Protein AF-A0A3M1DZ38-F1 (afdb_monomer)

Foldseek 3Di:
DPDDPDDDPVCVVCVVVVNNVVDDDDPDDDQPPQQQPPDPDRVVSNVVSVVVVVVVVVCVVVVVVVVVVVVVVVVD

Sequence (76 aa):
PLASPHPDGLERVAEDLGFIERAQEPFYEVIPDYVFPGISNEALATIAAGVVGTLIVYGVAVGLAALFRRRERAAA

Mean predicted aligned error: 5.82 Å

Structure (mmCIF, N/CA/C/O backbone):
data_AF-A0A3M1DZ38-F1
#
_entry.id   AF-A0A3M1DZ38-F1
#
loop_
_atom_site.group_PDB
_atom_site.id
_atom_site.type_symbol
_atom_site.label_atom_id
_atom_site.label_alt_id
_atom_site.label_comp_id
_atom_site.label_asym_id
_atom_site.label_entity_id
_atom_site.label_seq_id
_atom_site.pdbx_PDB_ins_code
_atom_site.Cartn_x
_atom_site.Cartn_y
_atom_site.Cartn_z
_atom_site.occupancy
_atom_site.B_iso_or_equiv
_atom_site.auth_seq_id
_atom_site.auth_comp_id
_atom_site.auth_asym_id
_atom_site.auth_atom_id
_atom_site.pdbx_PDB_model_num
ATOM 1 N N . PRO A 1 1 ? 13.496 -3.497 -5.357 1.00 58.34 1 PRO A N 1
ATOM 2 C CA . PRO A 1 1 ? 14.649 -4.202 -4.732 1.00 58.34 1 PRO A CA 1
ATOM 3 C C . PRO A 1 1 ? 14.333 -5.307 -3.688 1.00 58.34 1 PRO A C 1
ATOM 5 O O . PRO A 1 1 ? 15.219 -6.113 -3.425 1.00 58.34 1 PRO A O 1
ATOM 8 N N . LEU A 1 2 ? 13.136 -5.355 -3.076 1.00 74.00 2 LEU A N 1
ATOM 9 C CA . LEU A 1 2 ? 12.752 -6.418 -2.119 1.00 74.00 2 LEU A CA 1
ATOM 10 C C . LEU A 1 2 ? 11.781 -7.462 -2.702 1.00 74.00 2 LEU A C 1
ATOM 12 O O . LEU A 1 2 ? 11.713 -8.579 -2.195 1.00 74.00 2 LEU A O 1
ATOM 16 N N . ALA A 1 3 ? 11.036 -7.105 -3.751 1.00 76.25 3 ALA A N 1
ATOM 17 C CA . ALA A 1 3 ? 10.186 -8.031 -4.493 1.00 76.25 3 ALA A CA 1
ATOM 18 C C . ALA A 1 3 ? 11.015 -8.876 -5.477 1.00 76.25 3 ALA A C 1
ATOM 20 O O . ALA A 1 3 ? 12.078 -8.448 -5.936 1.00 76.25 3 ALA A O 1
ATOM 21 N N . SER A 1 4 ? 10.522 -10.076 -5.790 1.00 83.50 4 SER A N 1
ATOM 22 C CA . SER A 1 4 ? 11.107 -10.937 -6.825 1.00 83.50 4 SER A CA 1
ATOM 23 C C . SER A 1 4 ? 11.036 -10.249 -8.196 1.00 83.50 4 SER A C 1
ATOM 25 O O . SER A 1 4 ? 10.014 -9.638 -8.489 1.00 83.50 4 SER A O 1
ATOM 27 N N . PRO A 1 5 ? 12.066 -10.380 -9.053 1.00 85.06 5 PRO A N 1
ATOM 28 C CA . PRO A 1 5 ? 12.033 -9.872 -10.427 1.00 85.06 5 PRO A CA 1
ATOM 29 C C . PRO A 1 5 ? 11.327 -10.818 -11.418 1.00 85.06 5 PRO A C 1
ATOM 31 O O . PRO A 1 5 ? 11.309 -10.545 -12.612 1.00 85.06 5 PRO A O 1
ATOM 34 N N . HIS A 1 6 ? 10.840 -11.972 -10.957 1.00 89.81 6 HIS A N 1
ATOM 35 C CA . HIS A 1 6 ? 10.171 -12.967 -11.801 1.00 89.81 6 HIS A CA 1
ATOM 36 C C . HIS A 1 6 ? 8.672 -12.675 -11.892 1.00 89.81 6 HIS A C 1
ATOM 38 O O . HIS A 1 6 ? 8.130 -12.187 -10.895 1.00 89.81 6 HIS A O 1
ATOM 44 N N . PRO A 1 7 ? 8.012 -13.047 -13.009 1.00 91.88 7 PRO A N 1
ATOM 45 C CA . PRO A 1 7 ? 6.578 -12.846 -13.160 1.00 91.88 7 PRO A CA 1
ATOM 46 C C . PRO A 1 7 ? 5.831 -13.559 -12.042 1.00 91.88 7 PRO A C 1
ATOM 48 O O . PRO A 1 7 ? 6.196 -14.675 -11.637 1.00 91.88 7 PRO A O 1
ATOM 51 N N . ASP A 1 8 ? 4.790 -12.908 -11.539 1.00 91.81 8 ASP A N 1
ATOM 52 C CA . ASP A 1 8 ? 3.914 -13.533 -10.562 1.00 91.81 8 ASP A CA 1
ATOM 53 C C . ASP A 1 8 ? 3.058 -14.644 -11.203 1.00 91.81 8 ASP A C 1
ATOM 55 O O . ASP A 1 8 ? 3.141 -14.936 -12.398 1.00 91.81 8 ASP A O 1
ATOM 59 N N . GLY A 1 9 ? 2.252 -15.336 -10.395 1.00 94.31 9 GLY A N 1
ATOM 60 C CA . GLY A 1 9 ? 1.444 -16.451 -10.892 1.00 94.31 9 GLY A CA 1
ATOM 61 C C . GLY A 1 9 ? 0.391 -16.043 -11.928 1.00 94.31 9 GLY A C 1
ATOM 62 O O . GLY A 1 9 ? 0.083 -16.836 -12.814 1.00 94.31 9 GLY A O 1
ATOM 63 N N . LEU A 1 10 ? -0.162 -14.834 -11.829 1.00 93.88 10 LEU A N 1
ATOM 64 C CA . LEU A 1 10 ? -1.150 -14.324 -12.777 1.00 93.88 10 LEU A CA 1
ATOM 65 C C . LEU A 1 10 ? -0.469 -13.870 -14.067 1.00 93.88 10 LEU A C 1
ATOM 67 O O . LEU A 1 10 ? -0.928 -14.238 -15.148 1.00 93.88 10 LEU A O 1
ATOM 71 N N . GLU A 1 1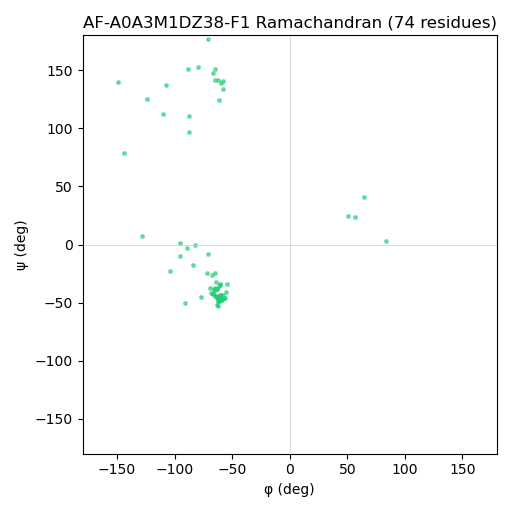1 ? 0.641 -13.141 -13.952 1.00 94.00 11 GLU A N 1
ATOM 72 C CA . GLU A 1 11 ? 1.453 -12.723 -15.094 1.00 94.00 11 GLU A CA 1
ATOM 73 C C . GLU A 1 11 ? 1.975 -13.929 -15.868 1.00 94.00 11 GLU A C 1
ATOM 75 O O . GLU A 1 11 ? 1.774 -14.007 -17.075 1.00 94.00 11 GLU A O 1
ATOM 80 N N . ARG A 1 12 ? 2.542 -14.930 -15.181 1.00 96.25 12 ARG A N 1
ATOM 81 C CA . ARG A 1 12 ? 3.037 -16.149 -15.831 1.00 96.25 12 ARG A CA 1
ATOM 82 C C . ARG A 1 12 ? 1.941 -16.859 -16.622 1.00 96.25 12 ARG A C 1
ATOM 84 O O . ARG A 1 12 ? 2.165 -17.260 -17.758 1.00 96.25 12 ARG A O 1
ATOM 91 N N . VAL A 1 13 ? 0.753 -17.016 -16.040 1.00 96.50 13 VAL A N 1
ATOM 92 C CA . VAL A 1 13 ? -0.378 -17.646 -16.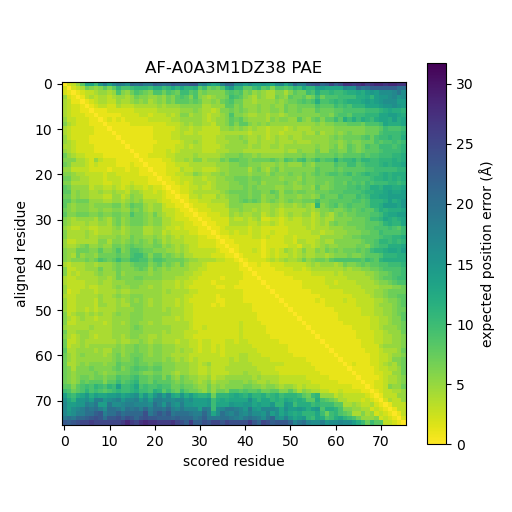739 1.00 96.50 13 VAL A CA 1
ATOM 93 C C . VAL A 1 13 ? -0.802 -16.816 -17.953 1.00 96.50 13 VAL A C 1
ATOM 95 O O . VAL A 1 13 ? -1.135 -17.383 -18.994 1.00 96.50 13 VAL A O 1
ATOM 98 N N . ALA A 1 14 ? -0.786 -15.488 -17.842 1.00 96.62 14 ALA A N 1
ATOM 99 C CA . ALA A 1 14 ? -1.131 -14.591 -18.937 1.00 96.62 14 ALA A CA 1
ATOM 100 C C . ALA A 1 14 ? -0.092 -14.602 -20.070 1.00 96.62 14 ALA A C 1
ATOM 102 O O . ALA A 1 14 ? -0.480 -14.563 -21.240 1.00 96.62 14 ALA A O 1
ATOM 103 N N . GLU A 1 15 ? 1.197 -14.700 -19.745 1.00 96.25 15 GLU A N 1
ATOM 104 C CA . GLU A 1 15 ? 2.284 -14.908 -20.707 1.00 96.25 15 GLU A CA 1
ATOM 105 C C . GLU A 1 15 ? 2.135 -16.262 -21.416 1.00 96.25 15 GLU A C 1
ATOM 107 O O . GLU A 1 15 ? 2.080 -16.309 -22.645 1.00 96.25 15 GLU A O 1
ATOM 112 N N . ASP A 1 16 ? 1.985 -17.353 -20.655 1.00 97.19 16 ASP A N 1
ATOM 113 C CA . ASP A 1 16 ? 1.885 -18.720 -21.186 1.00 97.19 16 ASP A CA 1
ATOM 114 C C . ASP A 1 16 ? 0.675 -18.892 -22.126 1.00 97.19 16 ASP A C 1
ATOM 116 O O . ASP A 1 16 ? 0.728 -19.644 -23.102 1.00 97.19 16 ASP A O 1
ATOM 120 N N . LEU A 1 17 ? -0.426 -18.187 -21.845 1.00 97.38 17 LEU A N 1
ATOM 121 C CA . LEU A 1 17 ? -1.659 -18.219 -22.636 1.00 97.38 17 LEU A CA 1
ATOM 122 C C . LEU A 1 17 ? -1.759 -17.087 -23.678 1.00 97.38 17 LEU A C 1
ATOM 124 O O . LEU A 1 17 ? -2.766 -17.005 -24.387 1.00 97.38 17 LEU A O 1
ATOM 128 N N . GLY A 1 18 ? -0.742 -16.225 -23.794 1.00 96.94 18 GLY A N 1
ATOM 129 C CA . GLY A 1 18 ? -0.657 -15.175 -24.816 1.00 96.94 18 GLY A CA 1
ATOM 130 C C . GLY A 1 18 ? -1.740 -14.097 -24.705 1.00 96.94 18 GLY A C 1
ATOM 131 O O . GLY A 1 18 ? -2.354 -13.715 -25.707 1.00 96.94 18 GLY A O 1
ATOM 132 N N . PHE A 1 19 ? -2.058 -13.661 -23.483 1.00 96.75 19 PHE A N 1
ATOM 133 C CA . PHE A 1 19 ? -3.016 -12.576 -23.248 1.00 96.75 19 PHE A CA 1
ATOM 134 C C . PHE A 1 19 ? -2.514 -11.456 -22.341 1.00 96.75 19 PHE A C 1
ATOM 136 O O . PHE A 1 19 ? -3.310 -10.572 -22.016 1.00 96.75 19 PHE A O 1
ATOM 143 N N . ILE A 1 20 ? -1.238 -11.463 -21.955 1.00 95.88 20 ILE A N 1
ATOM 144 C CA . ILE A 1 20 ? -0.655 -10.433 -21.086 1.00 95.88 20 ILE A CA 1
ATOM 145 C C . ILE A 1 20 ? -0.864 -9.015 -21.650 1.00 95.88 20 ILE A C 1
ATOM 147 O O . ILE A 1 20 ? -1.181 -8.093 -20.905 1.00 95.88 20 ILE A O 1
ATOM 151 N N . GLU A 1 21 ? -0.857 -8.847 -22.975 1.00 95.25 21 GLU A N 1
ATOM 152 C CA . GLU A 1 21 ? -1.058 -7.561 -23.660 1.00 95.25 21 GLU A CA 1
ATOM 153 C C . GLU A 1 2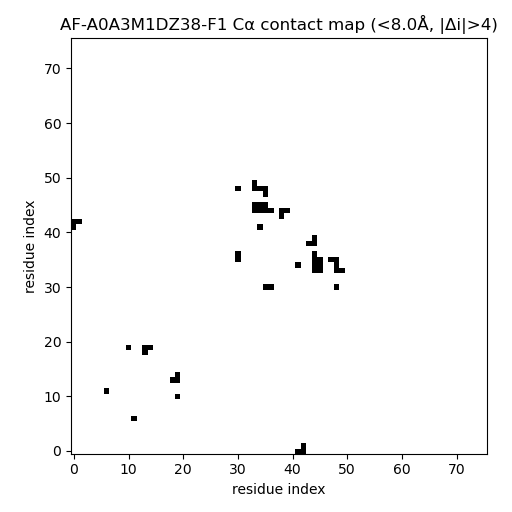1 ? -2.502 -7.036 -23.590 1.00 95.25 21 GLU A C 1
ATOM 155 O O . GLU A 1 21 ? -2.775 -5.913 -24.010 1.00 95.25 21 GLU A O 1
ATOM 160 N N . ARG A 1 22 ? -3.453 -7.838 -23.090 1.00 95.06 22 ARG A N 1
ATOM 161 C CA . ARG A 1 22 ? -4.840 -7.403 -22.852 1.00 95.06 22 ARG A CA 1
ATOM 162 C C . ARG A 1 22 ? -5.043 -6.803 -21.460 1.00 95.06 22 ARG A C 1
ATOM 164 O O . ARG A 1 22 ? -6.167 -6.394 -21.157 1.00 95.06 22 ARG A O 1
ATOM 171 N N . ALA A 1 23 ? -4.010 -6.787 -20.613 1.00 92.12 23 ALA A N 1
ATOM 172 C CA . ALA A 1 23 ? -4.065 -6.127 -19.317 1.00 92.12 23 ALA A CA 1
ATOM 173 C C . ALA A 1 23 ? -4.398 -4.639 -19.502 1.00 92.12 23 ALA A C 1
ATOM 175 O O . ALA A 1 23 ? -3.853 -3.966 -20.374 1.00 92.12 23 ALA A O 1
ATOM 176 N N . GLN A 1 24 ? -5.336 -4.141 -18.700 1.00 91.88 24 GLN A N 1
ATOM 177 C CA . GLN A 1 24 ? -5.708 -2.731 -18.688 1.00 91.88 24 GLN A CA 1
ATOM 178 C C . GLN A 1 24 ? -5.173 -2.098 -17.414 1.00 91.88 24 GLN A C 1
ATOM 180 O O . GLN A 1 24 ? -5.297 -2.682 -16.335 1.00 91.88 24 GLN A O 1
ATOM 185 N N . GLU A 1 25 ? -4.618 -0.899 -17.547 1.00 88.94 25 GLU A N 1
ATOM 186 C CA . GLU A 1 25 ? -4.191 -0.116 -16.396 1.00 88.94 25 GLU A CA 1
ATOM 187 C C . GLU A 1 25 ? -5.401 0.327 -15.556 1.00 88.94 25 GLU A C 1
ATOM 189 O O . GLU A 1 25 ? -6.502 0.549 -16.085 1.00 88.94 25 GLU A O 1
ATOM 194 N N . PRO A 1 26 ? -5.234 0.440 -14.231 1.00 89.69 26 PRO A N 1
ATOM 195 C CA . PRO A 1 26 ? -6.275 0.962 -13.364 1.00 89.69 26 PRO A CA 1
ATOM 196 C C . PRO A 1 26 ? -6.571 2.436 -13.682 1.00 89.69 26 PRO A C 1
ATOM 198 O O . PRO A 1 26 ? -5.703 3.207 -14.073 1.00 89.69 26 PRO A O 1
ATOM 201 N N . PHE A 1 27 ? -7.811 2.871 -13.438 1.00 93.81 27 PHE A N 1
ATOM 202 C CA . PHE A 1 27 ? -8.205 4.273 -13.650 1.00 93.81 27 PHE A CA 1
ATOM 203 C C . PHE A 1 27 ? -7.477 5.259 -12.715 1.00 93.81 27 PHE A C 1
ATOM 205 O O . PHE A 1 27 ? -7.387 6.449 -13.012 1.00 93.81 27 PHE A O 1
ATOM 212 N N . TYR A 1 28 ? -7.003 4.785 -11.560 1.00 91.81 28 TYR A N 1
ATOM 213 C CA . TYR A 1 28 ? -6.285 5.600 -10.589 1.00 91.81 28 TYR A CA 1
ATOM 214 C C . TYR A 1 28 ? -5.255 4.770 -9.827 1.00 91.81 28 TYR A C 1
ATOM 216 O O . TYR A 1 28 ? -5.550 3.658 -9.386 1.00 91.81 28 TYR A O 1
ATOM 224 N N . GLU A 1 29 ? -4.085 5.360 -9.597 1.00 89.50 29 GLU A N 1
ATOM 225 C CA . GLU A 1 29 ? -2.972 4.757 -8.871 1.00 89.50 29 GLU A CA 1
ATOM 226 C C . GLU A 1 29 ? -2.573 5.653 -7.700 1.00 89.50 29 GLU A C 1
ATOM 228 O O . GLU A 1 29 ? -2.304 6.841 -7.870 1.00 89.50 29 GLU A O 1
ATOM 233 N N . VAL A 1 30 ? -2.557 5.095 -6.487 1.00 87.31 30 VAL A N 1
ATOM 234 C CA . VAL A 1 30 ? -2.204 5.856 -5.275 1.00 87.31 30 VAL A CA 1
ATOM 235 C C . VAL A 1 30 ? -0.702 5.753 -5.005 1.00 87.31 30 VAL A C 1
ATOM 237 O O . VAL A 1 30 ? -0.037 6.759 -4.773 1.00 87.31 30 VAL A O 1
ATOM 240 N N . ILE A 1 31 ? -0.180 4.523 -5.008 1.00 89.94 31 ILE A N 1
ATOM 241 C CA . ILE A 1 31 ? 1.242 4.201 -4.843 1.00 89.94 31 ILE A CA 1
ATOM 242 C C . ILE A 1 31 ? 1.535 2.994 -5.751 1.00 89.94 31 ILE A C 1
ATOM 244 O O . ILE A 1 31 ? 1.524 1.859 -5.258 1.00 89.94 31 ILE A O 1
ATOM 248 N N . PRO A 1 32 ? 1.698 3.205 -7.070 1.00 88.88 32 PRO A N 1
ATOM 249 C CA . PRO A 1 32 ? 1.957 2.111 -8.001 1.00 88.88 32 PRO A CA 1
ATOM 250 C C . PRO A 1 32 ? 3.243 1.383 -7.611 1.00 88.88 32 PRO A C 1
ATOM 252 O O . PRO A 1 32 ? 4.200 2.002 -7.139 1.00 88.88 32 PRO A O 1
ATOM 255 N N . ASP A 1 33 ? 3.215 0.055 -7.708 1.00 86.06 33 ASP A N 1
ATOM 256 C CA . ASP A 1 33 ? 4.329 -0.844 -7.375 1.00 86.06 33 ASP A CA 1
ATOM 257 C C . ASP A 1 33 ? 4.964 -0.618 -5.992 1.00 86.06 33 ASP A C 1
ATOM 259 O O . ASP A 1 33 ? 6.129 -0.943 -5.751 1.00 86.06 33 ASP A O 1
ATOM 263 N N . TYR A 1 34 ? 4.203 -0.044 -5.053 1.00 87.94 34 TYR A N 1
ATOM 264 C CA . TYR A 1 34 ? 4.693 0.371 -3.737 1.00 87.94 34 TYR A CA 1
ATOM 265 C C . TYR A 1 34 ? 5.875 1.358 -3.796 1.00 87.94 34 TYR A C 1
ATOM 267 O O . TYR A 1 34 ? 6.633 1.482 -2.832 1.00 87.94 34 TYR A O 1
ATOM 275 N N . VAL A 1 35 ? 6.037 2.100 -4.893 1.00 90.62 35 VAL A N 1
ATOM 276 C CA . VAL A 1 35 ? 7.063 3.137 -5.028 1.00 90.62 35 VAL A CA 1
ATOM 2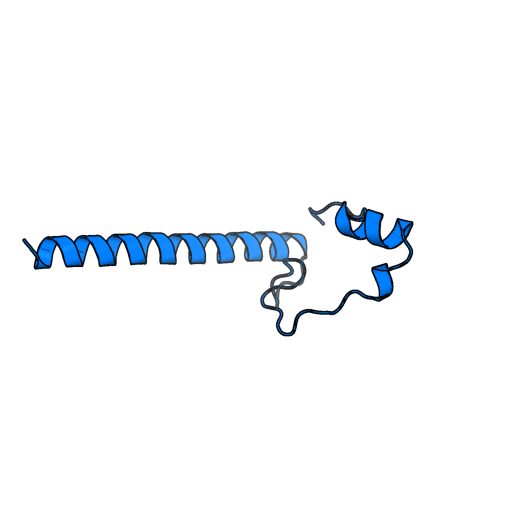77 C C . VAL A 1 35 ? 6.509 4.452 -4.493 1.00 90.62 35 VAL A C 1
ATOM 279 O O . VAL A 1 35 ? 5.791 5.185 -5.171 1.00 90.62 35 VAL A O 1
ATOM 282 N N . PHE A 1 36 ? 6.826 4.754 -3.233 1.00 91.94 36 PHE A N 1
ATOM 283 C CA . PHE A 1 36 ? 6.383 5.995 -2.607 1.00 91.94 36 PHE A CA 1
ATOM 284 C C . PHE A 1 36 ? 6.932 7.228 -3.354 1.00 91.94 36 PHE A C 1
ATOM 286 O O . PHE A 1 36 ? 8.154 7.364 -3.497 1.00 91.94 36 PHE A O 1
ATOM 293 N N . PRO A 1 37 ? 6.063 8.148 -3.810 1.00 89.94 37 PRO A N 1
ATOM 294 C CA . PRO A 1 37 ? 6.483 9.276 -4.628 1.00 89.94 37 PRO A CA 1
ATOM 295 C C . PRO A 1 37 ? 7.402 10.224 -3.848 1.00 89.94 37 PRO A C 1
ATOM 297 O O . PRO A 1 37 ? 7.199 10.492 -2.664 1.00 89.94 37 PRO A O 1
ATOM 300 N N . GLY A 1 38 ? 8.419 10.757 -4.528 1.00 90.44 38 GLY A N 1
ATOM 301 C CA . GLY A 1 38 ? 9.383 11.695 -3.939 1.00 90.44 38 GLY A CA 1
ATOM 302 C C . GLY A 1 38 ? 10.542 11.047 -3.171 1.00 90.44 38 GLY A C 1
ATOM 303 O O . GLY A 1 38 ? 11.383 11.772 -2.642 1.00 90.44 38 GLY A O 1
ATOM 304 N N . ILE A 1 39 ? 10.634 9.712 -3.132 1.00 92.81 39 ILE A N 1
ATOM 305 C CA . ILE A 1 39 ? 11.772 8.985 -2.552 1.00 92.81 39 ILE A CA 1
ATOM 306 C C . ILE A 1 39 ? 12.568 8.310 -3.672 1.00 92.81 39 ILE A C 1
ATOM 308 O O . ILE A 1 39 ? 12.100 7.361 -4.289 1.00 92.81 39 ILE A O 1
ATOM 312 N N . SER A 1 40 ? 13.801 8.767 -3.914 1.00 91.81 40 SER A N 1
ATOM 313 C CA . SER A 1 40 ? 14.646 8.231 -4.996 1.00 91.81 40 SER A CA 1
ATOM 314 C C . SER A 1 40 ? 15.184 6.823 -4.724 1.00 91.81 40 SER A C 1
ATOM 316 O O . SER A 1 40 ? 15.546 6.108 -5.651 1.00 91.81 40 SER A O 1
ATOM 318 N N . ASN A 1 41 ? 15.302 6.430 -3.453 1.00 93.00 41 ASN A N 1
ATOM 319 C CA . ASN A 1 41 ? 15.760 5.095 -3.084 1.00 93.00 41 ASN A CA 1
ATOM 320 C C . ASN A 1 41 ? 14.566 4.137 -3.044 1.00 93.00 41 ASN A C 1
ATOM 322 O O . ASN A 1 41 ? 13.750 4.220 -2.129 1.00 93.00 41 ASN A O 1
ATOM 326 N N . GLU A 1 42 ? 14.503 3.202 -3.990 1.00 89.75 42 GLU A N 1
ATOM 327 C CA . GLU A 1 42 ? 13.390 2.253 -4.106 1.00 89.75 42 GLU A CA 1
ATOM 328 C C . GLU A 1 42 ? 13.122 1.451 -2.827 1.00 89.75 42 GLU A C 1
ATOM 330 O O . GLU A 1 42 ? 11.971 1.244 -2.463 1.00 89.75 42 GLU A O 1
ATOM 335 N N . ALA A 1 43 ? 14.162 0.999 -2.116 1.00 91.62 43 ALA A N 1
ATOM 336 C CA . ALA A 1 43 ? 13.973 0.193 -0.910 1.00 91.62 43 ALA A CA 1
ATOM 337 C C . ALA A 1 43 ? 13.319 1.020 0.202 1.00 91.62 43 ALA A C 1
ATOM 339 O O . ALA A 1 43 ? 12.386 0.558 0.860 1.00 91.62 43 ALA A O 1
ATOM 340 N N . LEU A 1 44 ? 13.775 2.264 0.376 1.00 93.50 44 LEU A N 1
ATOM 341 C CA . LEU A 1 44 ? 13.150 3.206 1.301 1.00 93.50 44 LEU A CA 1
ATOM 342 C C . LEU A 1 44 ? 11.732 3.573 0.854 1.00 93.50 44 LEU A C 1
ATOM 344 O O . LEU A 1 44 ? 10.855 3.683 1.706 1.00 93.50 44 LEU A O 1
ATOM 348 N N . ALA A 1 45 ? 11.494 3.713 -0.451 1.00 93.75 45 ALA A N 1
ATOM 349 C CA . ALA A 1 45 ? 10.177 3.999 -1.007 1.00 93.75 45 ALA A CA 1
ATOM 350 C C . ALA A 1 45 ? 9.177 2.871 -0.688 1.00 93.75 45 ALA A C 1
ATOM 352 O O . ALA A 1 45 ? 8.111 3.143 -0.137 1.00 93.75 45 ALA A O 1
ATOM 353 N N . THR A 1 46 ? 9.551 1.607 -0.915 1.00 93.00 46 THR A N 1
ATOM 354 C CA . THR A 1 46 ? 8.725 0.433 -0.577 1.00 93.00 46 THR A CA 1
ATOM 355 C C . THR A 1 46 ? 8.424 0.346 0.917 1.00 93.00 46 THR A C 1
ATOM 357 O O . THR A 1 46 ? 7.277 0.131 1.314 1.00 93.00 46 THR A O 1
ATOM 360 N N . ILE A 1 47 ? 9.434 0.546 1.769 1.00 93.62 47 ILE A N 1
ATOM 361 C CA . ILE A 1 47 ? 9.242 0.524 3.226 1.00 93.62 47 ILE A CA 1
ATOM 362 C C . ILE A 1 47 ? 8.298 1.654 3.658 1.00 93.62 47 ILE A C 1
ATOM 364 O O . ILE A 1 47 ? 7.374 1.416 4.439 1.00 93.62 47 ILE A O 1
ATOM 368 N N . ALA A 1 48 ? 8.489 2.867 3.134 1.00 95.44 48 ALA A N 1
ATOM 369 C CA . ALA A 1 48 ? 7.637 4.013 3.438 1.00 95.44 48 ALA A CA 1
ATOM 370 C C . ALA A 1 48 ? 6.177 3.761 3.032 1.00 95.44 48 ALA A C 1
ATOM 372 O O . ALA A 1 48 ? 5.278 4.017 3.834 1.00 95.44 48 ALA A O 1
ATOM 373 N N . ALA A 1 49 ? 5.938 3.191 1.846 1.00 94.25 49 ALA A N 1
ATOM 374 C CA . ALA A 1 49 ? 4.601 2.810 1.395 1.00 94.25 49 ALA A CA 1
ATOM 375 C C . ALA A 1 49 ? 3.914 1.847 2.380 1.00 94.25 49 ALA A C 1
ATOM 377 O O . ALA A 1 49 ? 2.768 2.078 2.778 1.00 94.25 49 ALA A O 1
ATOM 378 N N . GLY A 1 50 ? 4.632 0.820 2.848 1.00 93.94 50 GLY A N 1
ATOM 379 C CA . GLY A 1 50 ? 4.120 -0.138 3.832 1.00 93.94 50 GLY A CA 1
ATOM 380 C C . GLY A 1 50 ? 3.802 0.491 5.194 1.00 93.94 50 GLY A C 1
ATOM 381 O O . GLY A 1 50 ? 2.738 0.234 5.766 1.00 93.94 50 GLY A O 1
ATOM 382 N N . VAL A 1 51 ? 4.686 1.355 5.707 1.00 96.88 51 VAL A N 1
ATOM 383 C CA . VAL A 1 51 ? 4.474 2.066 6.982 1.00 96.88 51 VAL A CA 1
ATOM 384 C C . VAL A 1 51 ? 3.252 2.978 6.899 1.00 96.88 51 VAL A C 1
ATOM 386 O O . VAL A 1 51 ? 2.387 2.923 7.775 1.00 96.88 51 VAL A O 1
ATOM 389 N N . VAL A 1 52 ? 3.143 3.782 5.839 1.00 96.38 52 VAL A N 1
ATOM 390 C CA . VAL A 1 52 ? 2.016 4.704 5.643 1.00 96.38 52 VAL A CA 1
ATOM 391 C C . VAL A 1 52 ? 0.697 3.937 5.553 1.00 96.38 52 VAL A C 1
ATOM 393 O O . VAL A 1 52 ? -0.241 4.260 6.283 1.00 96.38 52 VAL A O 1
ATOM 396 N N . GLY A 1 53 ? 0.635 2.878 4.739 1.00 94.44 53 GLY A N 1
ATOM 397 C CA . GLY A 1 53 ? -0.557 2.032 4.632 1.00 94.44 53 GLY A CA 1
ATOM 398 C C . GLY A 1 53 ? -0.965 1.413 5.973 1.00 94.44 53 GLY A C 1
ATOM 399 O O . GLY A 1 53 ? -2.136 1.459 6.353 1.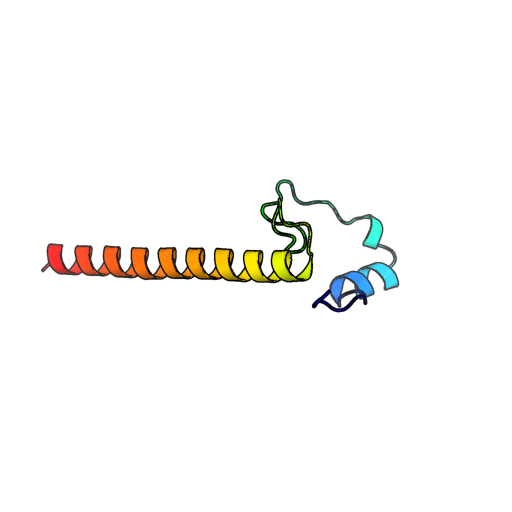00 94.44 53 GLY A O 1
ATOM 400 N N . THR A 1 54 ? 0.008 0.915 6.741 1.00 97.44 54 THR A N 1
ATOM 401 C CA . THR A 1 54 ? -0.232 0.329 8.070 1.00 97.44 54 THR A CA 1
ATOM 402 C C . THR A 1 54 ? -0.821 1.347 9.046 1.00 97.44 54 THR A C 1
ATOM 404 O O . THR A 1 54 ? -1.807 1.055 9.726 1.00 97.44 54 THR A O 1
ATOM 407 N N . LEU A 1 55 ? -0.256 2.557 9.103 1.00 98.38 55 LEU A N 1
ATOM 408 C CA . LEU A 1 55 ? -0.750 3.623 9.977 1.00 98.38 55 LEU A CA 1
ATOM 409 C C . LEU A 1 55 ? -2.172 4.058 9.607 1.00 98.38 55 LEU A C 1
ATOM 411 O O . LEU A 1 55 ? -2.983 4.298 10.503 1.00 98.38 55 LEU A O 1
ATOM 415 N N . ILE A 1 56 ? -2.495 4.114 8.310 1.00 97.56 56 ILE A N 1
ATOM 416 C CA . ILE A 1 56 ? -3.847 4.430 7.832 1.00 97.56 56 ILE A CA 1
ATOM 417 C C . ILE A 1 56 ? -4.841 3.373 8.318 1.00 97.56 56 ILE A C 1
ATOM 419 O O . ILE A 1 56 ? -5.836 3.719 8.959 1.00 97.56 56 ILE A O 1
ATOM 423 N N . VAL A 1 57 ? -4.564 2.089 8.071 1.00 98.00 57 VAL A N 1
ATOM 424 C CA . VAL A 1 57 ? -5.455 0.990 8.483 1.00 98.00 57 VAL A CA 1
ATOM 425 C C . VAL A 1 57 ? -5.636 0.973 10.001 1.00 98.00 57 VAL A C 1
ATOM 427 O O . VAL A 1 57 ? -6.766 0.876 10.486 1.00 98.00 57 VAL A O 1
ATOM 430 N N . TYR A 1 58 ? -4.547 1.129 10.758 1.00 98.50 58 TYR A N 1
ATOM 431 C CA . TYR A 1 58 ? -4.594 1.211 12.216 1.00 98.50 58 TYR A CA 1
ATOM 432 C C . TYR A 1 58 ? -5.463 2.381 12.695 1.00 98.50 58 TYR A C 1
ATOM 434 O O . TYR A 1 58 ? -6.343 2.197 13.539 1.00 98.50 58 TYR A O 1
ATOM 442 N N . GLY A 1 59 ? -5.263 3.574 12.128 1.00 98.44 59 GLY A N 1
ATOM 443 C CA . GLY A 1 59 ? -6.039 4.766 12.460 1.00 98.44 59 GLY A CA 1
ATOM 444 C C . GLY A 1 59 ? -7.534 4.586 12.193 1.00 98.44 59 GLY A C 1
ATOM 445 O O . GLY A 1 59 ? -8.353 4.916 13.052 1.00 98.44 59 GLY A O 1
ATOM 446 N N . VAL A 1 60 ? -7.895 3.996 11.048 1.00 98.50 60 VAL A N 1
ATOM 447 C CA . VAL A 1 60 ? -9.291 3.680 10.705 1.00 98.50 60 VAL A CA 1
ATOM 448 C C . VAL A 1 60 ? -9.882 2.678 11.695 1.00 98.50 60 VAL A C 1
ATOM 450 O O . VAL A 1 60 ? -10.952 2.928 12.248 1.00 98.50 60 VAL A O 1
ATOM 453 N N . ALA A 1 61 ? -9.186 1.575 11.976 1.00 98.38 61 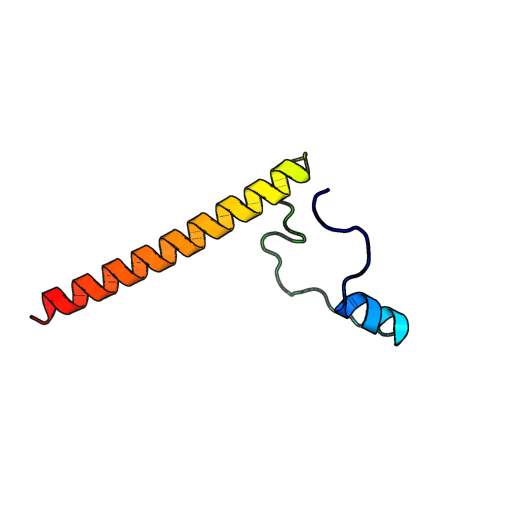ALA A N 1
ATOM 454 C CA . ALA A 1 61 ? -9.673 0.542 12.888 1.00 98.38 61 ALA A CA 1
ATOM 455 C C . ALA A 1 61 ? -9.904 1.085 14.309 1.00 98.38 61 ALA A C 1
ATOM 457 O O . ALA A 1 61 ? -10.976 0.893 14.890 1.00 98.38 61 ALA A O 1
ATOM 458 N N . VAL A 1 62 ? -8.930 1.821 14.858 1.00 98.25 62 VAL A N 1
ATOM 459 C CA . VAL A 1 62 ? -9.043 2.445 16.186 1.00 98.25 62 VAL A CA 1
ATOM 460 C C . VAL A 1 62 ? -10.126 3.523 16.203 1.00 98.25 62 VAL A C 1
ATOM 462 O O . VAL A 1 62 ? -10.893 3.601 17.167 1.00 98.25 62 VAL A O 1
ATOM 465 N N . GLY A 1 63 ? -10.230 4.330 15.144 1.00 97.94 63 GLY A N 1
ATOM 466 C CA . GLY A 1 63 ? -11.260 5.357 14.996 1.00 97.94 63 GLY A CA 1
ATOM 467 C C . GLY A 1 63 ? -12.672 4.772 15.001 1.00 97.94 63 GLY A C 1
ATOM 468 O O . GLY A 1 63 ? -13.529 5.235 15.758 1.00 97.94 63 GLY A O 1
ATOM 469 N N . LEU A 1 64 ? -12.901 3.701 14.237 1.00 98.00 64 LEU A N 1
ATOM 470 C CA . LEU A 1 64 ? -14.173 2.974 14.219 1.00 98.00 64 LEU A CA 1
ATOM 471 C C . LEU A 1 64 ? -14.487 2.352 15.585 1.00 98.00 64 LEU A C 1
ATOM 473 O O . LEU A 1 64 ? -15.584 2.540 16.111 1.00 98.00 64 LEU A O 1
ATOM 477 N N . ALA A 1 65 ? -13.513 1.693 16.218 1.00 97.25 65 ALA A N 1
ATOM 478 C CA . ALA A 1 65 ? -13.684 1.124 17.555 1.00 97.25 65 ALA A CA 1
ATOM 479 C C . ALA A 1 65 ? -13.998 2.197 18.617 1.00 97.25 65 ALA A C 1
ATOM 481 O O . ALA A 1 65 ? -14.768 1.966 19.552 1.00 97.25 65 ALA A O 1
ATOM 482 N N . ALA A 1 66 ? -13.413 3.392 18.509 1.00 96.50 66 ALA A N 1
ATOM 483 C CA . ALA A 1 66 ? -13.739 4.516 19.382 1.00 96.50 66 ALA A CA 1
ATOM 484 C C . ALA A 1 66 ? -15.159 5.049 19.126 1.00 96.50 66 ALA A C 1
ATOM 486 O O . ALA A 1 66 ? -15.885 5.323 20.085 1.00 96.50 66 ALA A O 1
ATOM 487 N N . LEU A 1 67 ? -15.571 5.161 17.860 1.00 96.50 67 LEU A N 1
ATOM 488 C CA . LEU A 1 67 ? -16.909 5.613 17.481 1.00 96.50 67 LEU A CA 1
ATOM 489 C C . LEU A 1 67 ? -17.999 4.658 17.988 1.00 96.50 67 LEU A C 1
ATOM 491 O O . LEU A 1 67 ? -18.982 5.113 18.573 1.00 96.50 67 LEU A O 1
ATOM 495 N N . PHE A 1 68 ? -17.814 3.346 17.825 1.00 95.62 68 PHE A N 1
ATOM 496 C CA . PHE A 1 68 ? -18.786 2.352 18.288 1.00 95.62 68 PHE A CA 1
ATOM 497 C C . PHE A 1 68 ? -18.928 2.345 19.813 1.00 95.62 68 PHE A C 1
ATOM 499 O O . PHE A 1 68 ? -20.047 2.440 20.315 1.00 95.62 68 PHE A O 1
ATOM 506 N N . ARG A 1 69 ? -17.816 2.402 20.558 1.00 92.12 69 ARG A N 1
ATOM 507 C CA . ARG A 1 69 ? -17.855 2.507 22.030 1.00 92.12 69 ARG A CA 1
ATOM 508 C C . ARG A 1 69 ? -18.5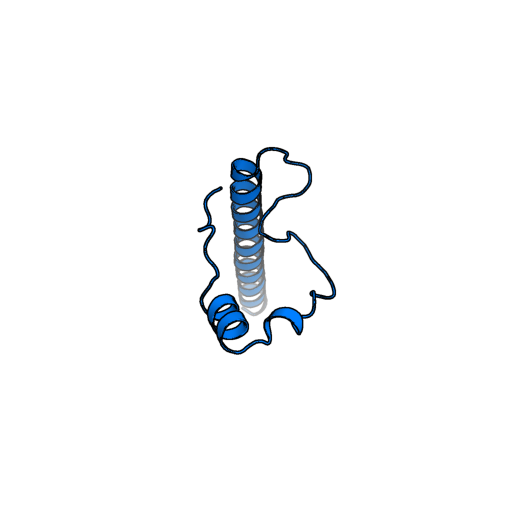58 3.772 22.528 1.00 92.12 69 ARG A C 1
ATOM 510 O O . ARG A 1 69 ? -19.205 3.749 23.572 1.00 92.12 69 ARG A O 1
ATOM 517 N N . ARG A 1 70 ? -18.428 4.897 21.814 1.00 86.81 70 ARG A N 1
ATOM 518 C CA . ARG A 1 70 ? -19.138 6.142 22.163 1.00 86.81 70 ARG A CA 1
ATOM 519 C C . ARG A 1 70 ? -20.651 6.003 22.000 1.00 86.81 70 ARG A C 1
ATOM 521 O O . ARG A 1 70 ? -21.381 6.529 22.831 1.00 86.81 70 ARG A O 1
ATOM 528 N N . ARG A 1 71 ? -21.113 5.293 20.966 1.00 83.38 71 ARG A N 1
ATOM 529 C CA . ARG A 1 71 ? -22.546 5.053 20.731 1.00 83.38 71 ARG A CA 1
ATOM 530 C C . ARG A 1 71 ? -23.165 4.166 21.805 1.00 83.38 71 ARG A C 1
ATOM 532 O O . ARG A 1 71 ? -24.242 4.493 22.280 1.00 83.38 71 ARG A O 1
ATOM 539 N N . GLU A 1 72 ? -22.478 3.102 22.217 1.00 80.31 72 GLU A N 1
ATOM 540 C CA . GLU A 1 72 ? -22.949 2.216 23.294 1.00 80.31 72 GLU A CA 1
ATOM 541 C C . GLU A 1 72 ? -23.116 2.967 24.618 1.00 80.31 72 GLU A C 1
ATOM 543 O O . GLU A 1 72 ? -24.146 2.847 25.268 1.00 80.31 72 GLU A O 1
ATOM 548 N N . ARG A 1 73 ? -22.143 3.812 24.984 1.00 75.19 73 ARG A N 1
ATOM 549 C CA . ARG A 1 73 ? -22.220 4.636 26.203 1.00 75.19 73 ARG A CA 1
ATOM 550 C C . ARG A 1 73 ? -23.296 5.718 26.161 1.00 75.19 73 ARG A C 1
ATOM 552 O O . ARG A 1 73 ? -23.717 6.157 27.216 1.00 75.19 73 ARG A O 1
ATOM 559 N N . ALA A 1 74 ? -23.672 6.194 24.977 1.00 73.12 74 ALA A N 1
ATOM 560 C CA . ALA A 1 74 ? -24.738 7.183 24.818 1.00 73.12 74 ALA A CA 1
ATOM 561 C C . ALA A 1 74 ? -26.139 6.547 24.784 1.00 73.12 74 ALA A C 1
ATOM 563 O O . ALA A 1 74 ? -27.128 7.257 24.933 1.00 73.12 74 ALA A O 1
ATOM 564 N N . ALA A 1 75 ? -26.221 5.236 24.537 1.00 68.81 75 ALA A N 1
ATOM 565 C CA . ALA A 1 75 ? -27.464 4.467 24.523 1.00 68.81 75 ALA A CA 1
ATOM 566 C C . ALA A 1 75 ? -27.763 3.762 25.862 1.00 68.81 75 ALA A C 1
ATOM 568 O O . ALA A 1 75 ? -28.855 3.216 26.012 1.00 68.81 75 ALA A O 1
ATOM 569 N N . ALA A 1 76 ? -26.800 3.754 26.791 1.00 63.91 76 ALA A N 1
ATOM 570 C CA . ALA A 1 76 ? -26.924 3.274 28.168 1.00 63.91 76 ALA A CA 1
ATOM 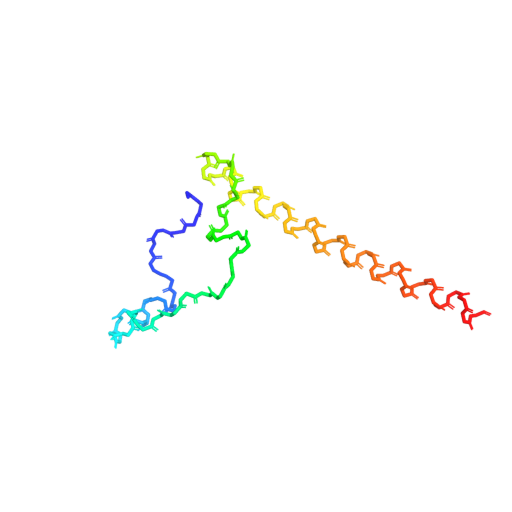571 C C . ALA A 1 76 ? -27.217 4.441 29.119 1.00 63.91 76 ALA A C 1
ATOM 573 O O . ALA A 1 76 ? -27.978 4.219 30.085 1.00 63.91 76 ALA A O 1
#
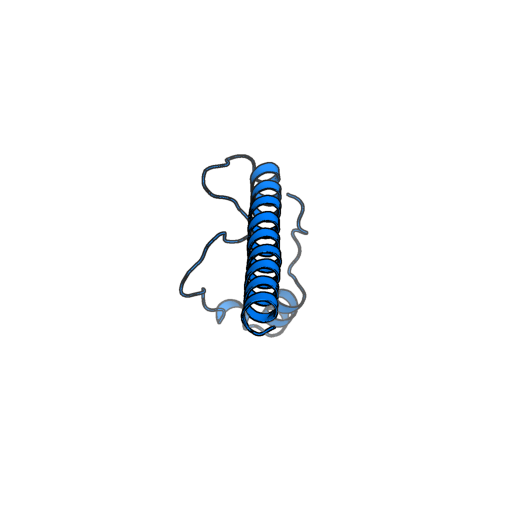
Radius of gyration: 19.58 Å; Cα contacts (8 Å, |Δi|>4): 27; chains: 1; bounding box: 43×30×53 Å

Solvent-accessible surface area (backbone atoms only — not comparable to full-atom values): 4692 Å² total; per-residue (Å²): 121,86,70,77,93,64,74,52,78,67,53,44,52,25,55,78,68,73,46,54,89,71,67,74,82,72,97,72,76,92,51,61,94,38,47,30,84,95,45,90,51,57,60,60,10,35,52,51,37,52,52,53,53,48,53,50,55,50,50,51,54,54,50,51,56,50,53,52,56,53,52,55,66,73,74,106

Secondary structure (DSSP, 8-state):
--S-SS--HHHHHHHHTT-GGG----S--SSGGG--TT-SSHHHHHHHHHHHHHHHHHHHHHHHHHHHHHHHHHH-

pLDDT: mean 91.14, std 8.04, range [58.34, 98.5]